Protein AF-A0A374TU85-F1 (afdb_monomer)

Radius of gyration: 14.65 Å; Cα contacts (8 Å, |Δi|>4): 180; chains: 1; bounding box: 31×39×43 Å

pLDDT: mean 81.95, std 17.66, range [34.09, 97.56]

Sequence (121 aa):
MTSRPVPVGAAKSTARLLRKLRESQCEEAVELQVVEGASTPGGGSLPTVEPPTFCVAVCPVDGRLSADGLKRALVQEPDTPVVTRVRHDQVLFDVRTLLRDTDLDLCASALVDAVRAGLRR

Structure (mmCIF, N/CA/C/O backbone):
data_AF-A0A374TU85-F1
#
_entry.id   AF-A0A374TU85-F1
#
loop_
_atom_site.group_PDB
_atom_site.id
_atom_site.type_symbol
_atom_site.label_atom_id
_atom_site.label_alt_id
_atom_site.label_comp_id
_atom_site.label_asym_id
_atom_site.label_entity_id
_atom_site.label_seq_id
_atom_site.pdbx_PDB_ins_code
_atom_site.Cartn_x
_atom_site.Cartn_y
_atom_site.Cartn_z
_atom_site.occupancy
_atom_site.B_iso_or_equiv
_atom_site.auth_seq_id
_atom_site.auth_comp_id
_atom_site.auth_asym_id
_atom_site.auth_atom_id
_atom_site.pdbx_PDB_model_num
ATOM 1 N N . MET A 1 1 ? 3.676 -24.469 -6.626 1.00 37.03 1 MET A N 1
ATOM 2 C CA . MET A 1 1 ? 3.657 -23.001 -6.454 1.00 37.03 1 MET A CA 1
ATOM 3 C C . MET A 1 1 ? 5.056 -22.485 -6.748 1.00 37.03 1 MET A C 1
ATOM 5 O O . MET A 1 1 ? 5.896 -22.476 -5.863 1.00 37.03 1 MET A O 1
ATOM 9 N N . THR A 1 2 ? 5.365 -22.201 -8.011 1.00 34.09 2 THR A N 1
ATOM 10 C CA . THR A 1 2 ? 6.696 -21.721 -8.410 1.00 34.09 2 THR A CA 1
ATOM 11 C C . THR A 1 2 ? 6.657 -20.198 -8.409 1.00 34.09 2 THR A C 1
ATOM 13 O O . THR A 1 2 ? 6.035 -19.617 -9.298 1.00 34.09 2 THR A O 1
ATOM 16 N N . SER A 1 3 ? 7.257 -19.549 -7.409 1.00 38.50 3 SER A N 1
ATOM 17 C CA . SER A 1 3 ? 7.519 -18.112 -7.513 1.00 38.50 3 SER A CA 1
ATOM 18 C C . SER A 1 3 ? 8.467 -17.898 -8.692 1.00 38.50 3 SER A C 1
ATOM 20 O O . SER A 1 3 ? 9.462 -18.616 -8.843 1.00 38.50 3 SER A O 1
ATOM 22 N N . ARG A 1 4 ? 8.125 -16.976 -9.596 1.00 44.69 4 ARG A N 1
ATOM 23 C CA . ARG A 1 4 ? 9.034 -16.611 -10.679 1.00 44.69 4 ARG A CA 1
ATOM 24 C C . ARG A 1 4 ? 10.172 -15.769 -10.092 1.00 44.69 4 ARG A C 1
ATOM 26 O O . ARG A 1 4 ? 9.971 -15.048 -9.115 1.00 44.69 4 ARG A O 1
ATOM 33 N N . PRO A 1 5 ? 11.388 -15.872 -10.649 1.00 40.47 5 PRO A N 1
ATOM 34 C CA . PRO A 1 5 ? 12.517 -15.089 -10.171 1.00 40.47 5 PRO A CA 1
ATOM 35 C C . PRO A 1 5 ? 12.235 -13.592 -10.344 1.00 40.47 5 PRO A C 1
ATOM 37 O O . PRO A 1 5 ? 11.916 -13.124 -11.437 1.00 40.47 5 PRO A O 1
ATOM 40 N N . VAL A 1 6 ? 12.359 -12.850 -9.244 1.00 49.22 6 VAL A N 1
ATOM 41 C CA . VAL A 1 6 ? 12.175 -11.397 -9.191 1.00 49.22 6 VAL A CA 1
ATOM 42 C C . VAL A 1 6 ? 13.343 -10.717 -9.923 1.00 49.22 6 VAL A C 1
ATOM 44 O O . VAL A 1 6 ? 14.489 -10.911 -9.509 1.00 49.22 6 VAL A O 1
ATOM 47 N N . PRO A 1 7 ? 13.130 -9.906 -10.979 1.00 48.09 7 PRO A N 1
ATOM 48 C CA . PRO A 1 7 ? 14.187 -9.084 -11.560 1.00 48.09 7 PRO A CA 1
ATOM 49 C C . PRO A 1 7 ? 14.866 -8.204 -10.497 1.00 48.09 7 PRO A C 1
ATOM 51 O O . PRO A 1 7 ? 14.219 -7.455 -9.764 1.00 48.09 7 PRO A O 1
ATOM 54 N N . VAL A 1 8 ? 16.200 -8.281 -10.446 1.00 51.31 8 VAL A N 1
ATOM 55 C CA . VAL A 1 8 ? 17.070 -7.750 -9.374 1.00 51.31 8 VAL A CA 1
ATOM 56 C C . VAL A 1 8 ? 16.862 -6.249 -9.093 1.00 51.31 8 VAL A C 1
ATOM 58 O O . VAL A 1 8 ? 16.972 -5.812 -7.948 1.00 51.31 8 VAL A O 1
ATOM 61 N N . GLY A 1 9 ? 16.517 -5.451 -10.111 1.00 50.66 9 GLY A N 1
ATOM 62 C CA . GLY A 1 9 ? 16.246 -4.014 -9.962 1.00 50.66 9 GLY A CA 1
ATOM 63 C C . GLY A 1 9 ? 14.916 -3.706 -9.266 1.00 50.66 9 GLY A C 1
ATOM 64 O O . GLY A 1 9 ? 14.884 -2.933 -8.308 1.00 50.66 9 GLY A O 1
ATOM 65 N N . ALA A 1 10 ? 13.832 -4.366 -9.685 1.00 57.22 10 ALA A N 1
ATOM 66 C CA . ALA A 1 10 ? 12.522 -4.225 -9.050 1.00 57.22 10 ALA A CA 1
ATOM 67 C C . ALA A 1 10 ? 12.517 -4.824 -7.634 1.00 57.22 10 ALA A C 1
ATOM 69 O O . ALA A 1 10 ? 11.878 -4.278 -6.735 1.00 57.22 10 ALA A O 1
ATOM 70 N N . ALA A 1 11 ? 13.315 -5.872 -7.399 1.00 66.75 11 ALA A N 1
ATOM 71 C CA . ALA A 1 11 ? 13.536 -6.431 -6.068 1.00 66.75 11 ALA A CA 1
ATOM 72 C C . ALA A 1 11 ? 14.065 -5.380 -5.076 1.00 66.75 11 ALA A C 1
ATOM 74 O O . ALA A 1 11 ? 13.609 -5.322 -3.935 1.00 66.75 11 ALA A O 1
ATOM 75 N N . LYS A 1 12 ? 14.999 -4.517 -5.506 1.00 77.88 12 LYS A N 1
ATOM 76 C CA . LYS A 1 12 ? 15.667 -3.552 -4.620 1.00 77.88 12 LYS A CA 1
ATOM 77 C C . LYS A 1 12 ? 14.734 -2.433 -4.157 1.00 77.88 12 LYS A C 1
ATOM 79 O O . LYS A 1 12 ? 14.677 -2.171 -2.957 1.00 77.88 12 LYS A O 1
ATOM 84 N N . SER A 1 13 ? 14.003 -1.788 -5.070 1.00 83.31 13 SER A N 1
ATOM 85 C CA . SER A 1 13 ? 13.054 -0.722 -4.703 1.00 83.31 13 SER A CA 1
ATOM 86 C C . SER A 1 13 ? 11.888 -1.266 -3.881 1.00 83.31 13 SER A C 1
ATOM 88 O O . SER A 1 13 ? 11.496 -0.649 -2.894 1.00 83.31 13 SER A O 1
ATOM 90 N N . THR A 1 14 ? 11.405 -2.468 -4.204 1.00 86.25 14 THR A N 1
ATOM 91 C CA . THR A 1 14 ? 10.346 -3.132 -3.429 1.00 86.25 14 THR A CA 1
ATOM 92 C C . THR A 1 14 ? 10.800 -3.485 -2.019 1.00 86.25 14 THR A C 1
ATOM 94 O O . THR A 1 14 ? 10.090 -3.197 -1.061 1.00 86.25 14 THR A O 1
ATOM 97 N N . ALA A 1 15 ? 12.008 -4.033 -1.862 1.00 87.94 15 ALA A N 1
ATOM 98 C CA . ALA A 1 15 ? 12.573 -4.314 -0.544 1.00 87.94 15 ALA A CA 1
ATOM 99 C C . ALA A 1 15 ? 12.779 -3.035 0.283 1.00 87.94 15 ALA A C 1
ATOM 101 O O . ALA A 1 15 ? 12.545 -3.035 1.490 1.00 87.94 15 ALA A O 1
ATOM 102 N N . ARG A 1 16 ? 13.189 -1.931 -0.357 1.00 90.81 16 ARG A N 1
ATOM 103 C CA . ARG A 1 16 ? 13.327 -0.625 0.305 1.00 90.81 16 ARG A CA 1
ATOM 104 C C . ARG A 1 16 ? 11.988 -0.076 0.773 1.00 90.81 16 ARG A C 1
ATOM 106 O O . ARG A 1 16 ? 11.905 0.344 1.923 1.00 90.81 16 ARG A O 1
ATOM 113 N N . LEU A 1 17 ? 10.970 -0.101 -0.088 1.00 92.56 17 LEU A N 1
ATOM 114 C CA . LEU A 1 17 ? 9.626 0.328 0.283 1.00 92.56 17 LEU A CA 1
ATOM 115 C C . LEU A 1 17 ? 9.095 -0.525 1.433 1.00 92.56 17 LEU A C 1
ATOM 117 O O . LEU A 1 17 ? 8.718 0.022 2.459 1.00 92.56 17 LEU A O 1
ATOM 121 N N . LEU A 1 18 ? 9.148 -1.855 1.300 1.00 91.88 18 LEU A N 1
ATOM 122 C CA . LEU A 1 18 ? 8.702 -2.780 2.341 1.00 91.88 18 LEU A CA 1
ATOM 123 C C . LEU A 1 18 ? 9.372 -2.481 3.684 1.00 91.88 18 LEU A C 1
ATOM 125 O O . LEU A 1 18 ? 8.698 -2.449 4.707 1.00 91.88 18 LEU A O 1
ATOM 129 N N . ARG A 1 19 ? 10.687 -2.237 3.681 1.00 91.75 19 ARG A N 1
ATOM 130 C CA . ARG A 1 19 ? 11.419 -1.874 4.897 1.00 91.75 19 ARG A CA 1
ATOM 131 C C . ARG A 1 19 ? 10.885 -0.577 5.509 1.00 91.75 19 ARG A C 1
ATOM 133 O O . ARG A 1 19 ? 10.576 -0.579 6.692 1.00 91.75 19 ARG A O 1
ATOM 140 N N . LYS A 1 20 ? 10.723 0.486 4.713 1.00 92.31 20 LYS A N 1
ATOM 141 C CA . LYS A 1 20 ? 10.191 1.773 5.195 1.00 92.31 20 LYS A CA 1
ATOM 142 C C . LYS A 1 20 ? 8.763 1.652 5.739 1.00 92.31 20 LYS A C 1
ATOM 144 O O . LYS A 1 20 ? 8.453 2.253 6.758 1.00 92.31 20 LYS A O 1
ATOM 149 N N . LEU A 1 21 ? 7.912 0.845 5.100 1.00 90.12 21 LEU A N 1
ATOM 150 C CA . LEU A 1 21 ? 6.552 0.585 5.587 1.00 90.12 21 LEU A CA 1
ATOM 151 C C . LEU A 1 21 ? 6.542 -0.223 6.896 1.00 90.12 21 LEU A C 1
ATOM 153 O O . LEU A 1 21 ? 5.689 -0.003 7.744 1.00 90.12 21 LEU A O 1
ATOM 157 N N . ARG A 1 22 ? 7.489 -1.145 7.102 1.00 89.31 22 ARG A N 1
ATOM 158 C CA . ARG A 1 22 ? 7.619 -1.866 8.384 1.00 89.31 22 ARG A CA 1
ATOM 159 C C . ARG A 1 22 ? 8.128 -0.962 9.503 1.00 89.31 22 ARG A C 1
ATOM 161 O O . ARG A 1 22 ? 7.628 -1.007 10.622 1.00 89.31 22 ARG A O 1
ATOM 168 N N . GLU A 1 23 ? 9.084 -0.092 9.186 1.00 89.94 23 GLU A N 1
ATOM 169 C CA . GLU A 1 23 ? 9.603 0.921 10.114 1.00 89.94 23 GLU A CA 1
ATOM 170 C C . GLU A 1 23 ? 8.511 1.901 10.584 1.00 89.94 23 GLU A C 1
ATOM 172 O O . GLU A 1 23 ? 8.654 2.501 11.647 1.00 89.94 23 GLU A O 1
ATOM 177 N N . SER A 1 24 ? 7.398 2.023 9.849 1.00 84.25 24 SER A N 1
ATOM 178 C CA . SER A 1 24 ? 6.273 2.894 10.197 1.00 84.25 24 SER A CA 1
ATOM 179 C C . SER A 1 24 ? 5.303 2.303 11.238 1.00 84.25 24 SER A C 1
ATOM 181 O O . SER A 1 24 ? 4.303 2.943 11.563 1.00 84.25 24 SER A O 1
ATOM 183 N N . GLN A 1 25 ? 5.586 1.105 11.771 1.00 80.50 25 GLN A N 1
ATOM 184 C CA . GLN A 1 25 ? 4.908 0.488 12.926 1.00 80.50 25 GLN A CA 1
ATOM 185 C C . GLN A 1 25 ? 3.374 0.386 12.810 1.00 80.50 25 GLN A C 1
ATOM 187 O O . GLN A 1 25 ? 2.649 0.543 13.788 1.00 80.50 25 GLN A O 1
ATOM 192 N N . CYS A 1 26 ? 2.860 0.104 11.612 1.00 79.69 26 CYS A N 1
ATOM 193 C CA . CYS A 1 26 ? 1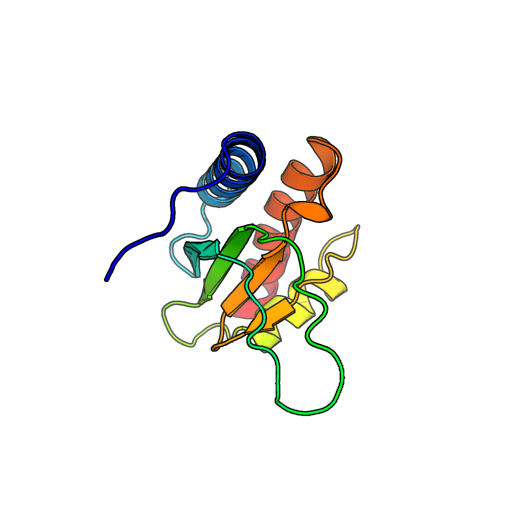.423 -0.112 11.380 1.00 79.69 26 CYS A CA 1
ATOM 194 C C . CYS A 1 26 ? 1.016 -1.600 11.412 1.00 79.69 26 CYS A C 1
ATOM 196 O O . CYS A 1 26 ? -0.108 -1.932 11.041 1.00 79.69 26 CYS A O 1
ATOM 198 N N . GLU A 1 27 ? 1.914 -2.492 11.846 1.00 72.50 27 GLU A N 1
ATOM 199 C CA . GLU A 1 27 ? 1.761 -3.954 11.732 1.00 72.50 27 GLU A CA 1
ATOM 200 C C . GLU A 1 27 ? 0.574 -4.522 12.530 1.00 72.50 27 GLU A C 1
ATOM 202 O O . GLU A 1 27 ? 0.062 -5.584 12.196 1.00 72.50 27 GLU A O 1
ATOM 207 N N . GLU A 1 28 ? 0.080 -3.801 13.541 1.00 82.06 28 GLU A N 1
ATOM 208 C CA . GLU A 1 28 ? -1.124 -4.201 14.286 1.00 82.06 28 GLU A CA 1
ATOM 209 C C . GLU A 1 28 ? -2.425 -4.039 13.482 1.0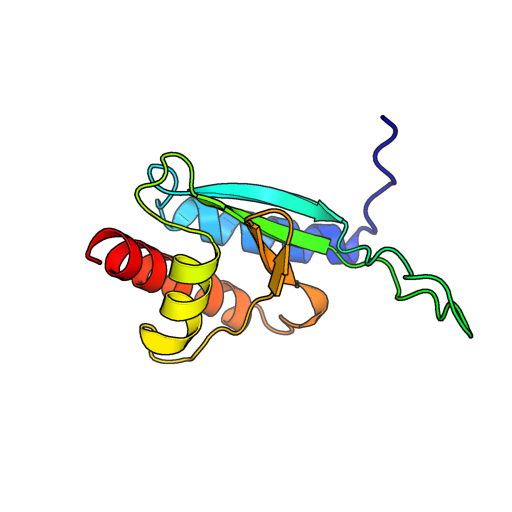0 82.06 28 GLU A C 1
ATOM 211 O O . GLU A 1 28 ? -3.438 -4.640 13.831 1.00 82.06 28 GLU A O 1
ATOM 216 N N . ALA A 1 29 ? -2.420 -3.210 12.433 1.00 87.19 29 ALA A N 1
ATOM 217 C CA . ALA A 1 29 ? -3.600 -2.904 11.622 1.00 87.19 29 ALA A CA 1
ATOM 218 C C . ALA A 1 29 ? -3.481 -3.404 10.177 1.00 87.19 29 ALA A C 1
ATOM 220 O O . ALA A 1 29 ? -4.501 -3.612 9.514 1.00 87.19 29 ALA A O 1
ATOM 221 N N . VAL A 1 30 ? -2.254 -3.580 9.677 1.00 91.38 30 VAL A N 1
ATOM 222 C CA . VAL A 1 30 ? -1.993 -4.028 8.309 1.00 91.38 30 VAL A CA 1
ATOM 223 C C . VAL A 1 30 ? -0.821 -5.007 8.231 1.00 91.38 30 VAL A C 1
ATOM 225 O O . VAL A 1 30 ? 0.231 -4.804 8.825 1.00 91.38 30 VAL A O 1
ATOM 228 N N . GLU A 1 31 ? -0.971 -6.032 7.405 1.00 92.56 31 GLU A N 1
ATOM 229 C CA . GLU A 1 31 ? 0.088 -6.931 6.963 1.00 92.56 31 GLU A CA 1
ATOM 230 C C . GLU A 1 31 ? 0.725 -6.423 5.665 1.00 92.56 31 GLU A C 1
ATOM 232 O O . GLU A 1 31 ? 0.064 -5.835 4.805 1.00 92.56 31 GLU A O 1
ATOM 237 N N . LEU A 1 32 ? 2.027 -6.673 5.503 1.00 91.94 32 LEU A N 1
ATOM 238 C CA . LEU A 1 32 ? 2.812 -6.197 4.365 1.00 91.94 32 LEU A CA 1
ATOM 239 C C . LEU A 1 32 ? 3.470 -7.361 3.627 1.00 91.94 32 LEU A C 1
ATOM 241 O O . LEU A 1 32 ? 4.270 -8.105 4.204 1.00 91.94 32 LEU A O 1
ATOM 245 N N . GLN A 1 33 ? 3.216 -7.463 2.323 1.00 89.44 33 GLN A N 1
ATOM 246 C CA . GLN A 1 33 ? 3.794 -8.508 1.478 1.00 89.44 33 GLN A CA 1
ATOM 247 C C . GLN A 1 33 ? 4.249 -7.976 0.118 1.00 89.44 33 GLN A C 1
ATOM 249 O O . GLN A 1 33 ? 3.680 -7.037 -0.432 1.00 89.44 33 GLN A O 1
ATOM 254 N N . VAL A 1 34 ? 5.279 -8.598 -0.453 1.00 89.50 34 VAL A N 1
ATOM 255 C CA . VAL A 1 34 ? 5.689 -8.328 -1.836 1.00 89.50 34 VAL A CA 1
ATOM 256 C C . VAL A 1 34 ? 4.907 -9.237 -2.765 1.00 89.50 34 VAL A C 1
ATOM 258 O O . VAL A 1 34 ? 4.930 -10.454 -2.597 1.00 89.50 34 VAL A O 1
ATOM 261 N N . VAL A 1 35 ? 4.254 -8.652 -3.766 1.00 86.56 35 VAL A N 1
ATOM 262 C CA . VAL A 1 35 ? 3.484 -9.392 -4.769 1.00 86.56 35 VAL A CA 1
ATOM 263 C C . VAL A 1 35 ? 3.942 -9.040 -6.177 1.00 86.56 35 VAL A C 1
ATOM 265 O O . VAL A 1 35 ? 4.341 -7.909 -6.460 1.00 86.56 35 VAL A O 1
ATOM 268 N N . GLU A 1 36 ? 3.846 -10.005 -7.088 1.00 81.62 36 GLU A N 1
ATOM 269 C CA . GLU A 1 36 ? 3.950 -9.725 -8.517 1.00 81.62 36 GLU A CA 1
ATOM 270 C C . GLU A 1 36 ? 2.722 -8.911 -8.958 1.00 81.62 36 GLU A C 1
ATOM 272 O O . GLU A 1 36 ? 1.561 -9.308 -8.788 1.00 81.62 36 GLU A O 1
ATOM 277 N N . GLY A 1 37 ? 2.977 -7.747 -9.543 1.00 68.25 37 GLY A N 1
ATOM 278 C CA . GLY A 1 37 ? 1.967 -6.897 -10.151 1.00 68.25 37 GLY A CA 1
ATOM 279 C C . GLY A 1 37 ? 1.671 -7.340 -11.579 1.00 68.25 37 GLY A C 1
ATOM 280 O O . GLY A 1 37 ? 1.800 -6.558 -12.511 1.00 68.25 37 GLY A O 1
ATOM 281 N N . ALA A 1 38 ? 1.279 -8.598 -11.769 1.00 58.47 38 ALA A N 1
ATOM 282 C CA . ALA A 1 38 ? 0.709 -9.044 -13.035 1.00 58.47 38 ALA A CA 1
ATOM 283 C C . ALA A 1 38 ? -0.798 -8.741 -13.053 1.00 58.47 38 ALA A C 1
ATOM 285 O O . ALA A 1 38 ? -1.535 -9.198 -12.176 1.00 58.47 38 ALA A O 1
ATOM 286 N N . SER A 1 39 ? -1.252 -7.970 -14.043 1.00 51.91 39 SER A N 1
ATOM 287 C CA . SER A 1 39 ? -2.649 -7.987 -14.486 1.00 51.91 39 SER A CA 1
ATOM 288 C C . SER A 1 39 ? -2.869 -9.274 -15.272 1.00 51.91 39 SER A C 1
A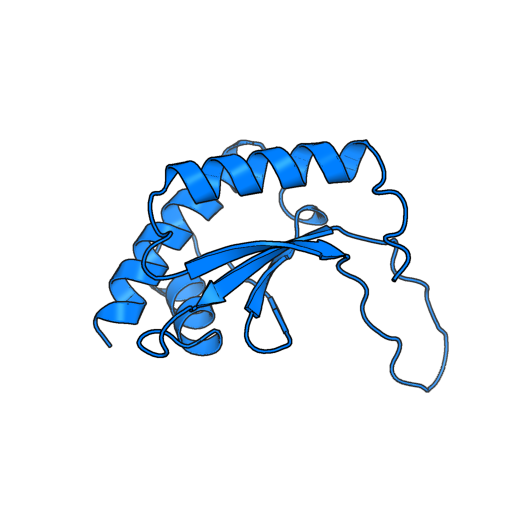TOM 290 O O . SER A 1 39 ? -2.139 -9.549 -16.223 1.00 51.91 39 SER A O 1
ATOM 292 N N . THR A 1 40 ? -3.868 -10.070 -14.907 1.00 46.09 40 THR A N 1
ATOM 293 C CA . THR A 1 40 ? -4.394 -11.089 -15.817 1.00 46.09 40 THR A CA 1
ATOM 294 C C . THR A 1 40 ? -4.988 -10.370 -17.031 1.00 46.09 40 THR A C 1
ATOM 296 O O . THR A 1 40 ? -5.825 -9.484 -16.838 1.00 46.09 40 THR A O 1
ATOM 299 N N . PRO A 1 41 ? -4.605 -10.713 -18.273 1.00 46.56 41 PRO A N 1
ATOM 300 C CA . PRO A 1 41 ? -5.301 -10.206 -19.445 1.00 46.56 41 PRO A CA 1
ATOM 301 C C . PRO A 1 41 ? -6.740 -10.733 -19.414 1.00 46.56 41 PRO A C 1
ATOM 303 O O . PRO A 1 41 ? -6.966 -11.940 -19.511 1.00 46.56 41 PRO A O 1
ATOM 306 N N . GLY A 1 42 ? -7.717 -9.842 -19.246 1.00 44.59 42 GLY A N 1
ATOM 307 C CA . GLY A 1 42 ? -9.107 -10.143 -19.581 1.00 44.59 42 GLY A CA 1
ATOM 308 C C . GLY A 1 42 ? -9.206 -10.341 -21.093 1.00 44.59 42 GLY A C 1
ATOM 309 O O . GLY A 1 42 ? -8.675 -9.537 -21.855 1.00 44.59 42 GLY A O 1
ATOM 310 N N . GLY A 1 43 ? -9.798 -11.455 -21.525 1.00 50.97 43 GLY A N 1
ATOM 311 C CA . GLY A 1 43 ? -9.774 -11.907 -22.914 1.00 50.97 43 GLY A CA 1
ATOM 312 C C . GLY A 1 43 ? -10.471 -10.951 -23.883 1.00 50.97 43 GLY A C 1
ATOM 313 O O . GLY A 1 43 ? -11.640 -10.624 -23.707 1.00 50.97 43 GLY A O 1
ATOM 314 N N . GLY A 1 44 ? -9.760 -10.560 -24.939 1.00 57.44 44 GLY A N 1
ATOM 315 C CA . GLY A 1 44 ? -10.325 -9.836 -26.074 1.00 57.44 44 GLY A CA 1
ATOM 316 C C . GLY A 1 44 ? -9.370 -8.784 -26.622 1.00 57.44 44 GLY A C 1
ATOM 317 O O . GLY A 1 44 ? -9.236 -7.714 -26.047 1.00 57.44 44 GLY A O 1
ATOM 318 N N . SER A 1 45 ? -8.751 -9.094 -27.764 1.00 60.34 45 SER A N 1
ATOM 319 C CA . SER A 1 45 ? -7.926 -8.214 -28.613 1.00 60.34 45 SER A CA 1
ATOM 320 C C . SER A 1 45 ? -6.639 -7.635 -27.992 1.00 60.34 45 SER A C 1
ATOM 322 O O . SER A 1 45 ? -6.665 -6.682 -27.228 1.00 60.34 45 SER A O 1
ATOM 324 N N . LEU A 1 46 ? -5.507 -8.201 -28.441 1.00 47.47 46 LEU A N 1
ATOM 325 C CA . LEU A 1 46 ? -4.104 -7.826 -28.183 1.00 47.47 46 LEU A CA 1
ATOM 326 C C . LEU A 1 46 ? -3.627 -7.954 -26.718 1.00 47.47 46 LEU A C 1
ATOM 328 O O . LEU A 1 46 ? -3.741 -7.012 -25.938 1.00 47.47 46 LEU A O 1
ATOM 332 N N . PRO A 1 47 ? -2.999 -9.089 -26.340 1.00 48.38 47 PRO A N 1
ATOM 333 C CA . PRO A 1 47 ? -2.257 -9.190 -25.091 1.00 48.38 47 PRO A CA 1
ATOM 334 C C . PRO A 1 47 ? -0.947 -8.412 -25.240 1.00 48.38 47 PRO A C 1
ATOM 336 O O . PRO A 1 47 ? 0.106 -8.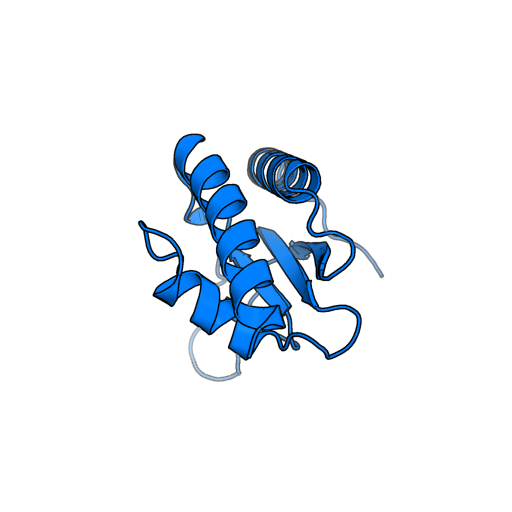975 -25.538 1.00 48.38 47 PRO A O 1
ATOM 339 N N . THR A 1 48 ? -0.996 -7.097 -25.052 1.00 54.38 48 THR A N 1
ATOM 340 C CA . THR A 1 48 ? 0.224 -6.342 -24.778 1.00 54.38 48 THR A CA 1
ATOM 341 C C . THR A 1 48 ? 0.690 -6.815 -23.408 1.00 54.38 48 THR A C 1
ATOM 343 O O . THR A 1 48 ? 0.085 -6.482 -22.392 1.00 54.38 48 THR A O 1
ATOM 346 N N . VAL A 1 49 ? 1.691 -7.697 -23.383 1.00 54.00 49 VAL A N 1
ATOM 347 C CA . VAL A 1 49 ? 2.303 -8.183 -22.145 1.00 54.00 49 VAL A CA 1
ATOM 348 C C . VAL A 1 49 ? 2.831 -6.958 -21.406 1.00 54.00 49 VAL A C 1
ATOM 350 O O . VAL A 1 49 ? 3.853 -6.394 -21.794 1.00 54.00 49 VAL A O 1
ATOM 353 N N . GLU A 1 50 ? 2.116 -6.508 -20.373 1.00 53.78 50 GLU A N 1
ATOM 354 C CA . GLU A 1 50 ? 2.676 -5.524 -19.458 1.00 53.78 50 GLU A CA 1
ATOM 355 C C . GLU A 1 50 ? 3.940 -6.138 -18.845 1.00 53.78 50 GLU A C 1
ATOM 357 O O . GLU A 1 50 ? 3.898 -7.287 -18.385 1.00 53.78 50 GLU A O 1
ATOM 362 N N . PRO A 1 51 ? 5.076 -5.419 -18.850 1.00 56.16 51 PRO A N 1
ATOM 363 C CA . PRO A 1 51 ? 6.280 -5.923 -18.220 1.00 56.16 51 PRO A CA 1
ATOM 364 C C . PRO A 1 51 ? 5.979 -6.234 -16.745 1.00 56.16 51 PRO A C 1
ATOM 366 O O . PRO A 1 51 ? 5.299 -5.441 -16.085 1.00 56.16 51 PRO A O 1
ATOM 369 N N . PRO A 1 52 ? 6.460 -7.376 -16.221 1.00 64.19 52 PRO A N 1
ATOM 370 C CA . PRO A 1 52 ? 6.205 -7.766 -14.842 1.00 64.19 52 PRO A CA 1
ATOM 371 C C . PRO A 1 52 ? 6.688 -6.661 -13.896 1.00 64.19 52 PRO A C 1
ATOM 373 O O . PRO A 1 52 ? 7.870 -6.319 -13.882 1.00 64.19 52 PRO A O 1
ATOM 376 N N . THR A 1 53 ? 5.764 -6.097 -13.118 1.00 76.25 53 THR A N 1
ATOM 377 C CA . THR A 1 53 ? 6.081 -5.162 -12.032 1.00 76.25 53 THR A CA 1
ATOM 378 C C . THR A 1 53 ? 5.962 -5.866 -10.684 1.00 76.25 53 THR A C 1
ATOM 380 O O . THR A 1 53 ? 5.404 -6.959 -10.585 1.00 76.25 53 THR A O 1
ATOM 383 N N . PHE A 1 54 ? 6.473 -5.234 -9.635 1.00 85.00 54 PHE A N 1
ATOM 384 C CA . PHE A 1 54 ? 6.308 -5.672 -8.255 1.00 85.00 54 PHE A CA 1
ATOM 385 C C . PHE A 1 54 ? 5.524 -4.619 -7.495 1.00 85.00 54 PHE A C 1
ATOM 387 O O . PHE A 1 54 ? 5.628 -3.419 -7.755 1.00 85.00 54 PHE A O 1
ATOM 394 N N . CYS A 1 55 ? 4.716 -5.075 -6.554 1.00 90.88 55 CYS A N 1
ATOM 395 C CA . CYS A 1 55 ? 4.007 -4.194 -5.651 1.00 90.88 55 CYS A CA 1
ATOM 396 C C . CYS A 1 55 ? 4.317 -4.584 -4.212 1.00 90.88 55 CYS A C 1
ATOM 398 O O . CYS A 1 55 ? 4.539 -5.760 -3.910 1.00 90.88 55 CYS A O 1
ATOM 400 N N . VAL A 1 56 ? 4.290 -3.597 -3.322 1.00 93.06 56 VAL A N 1
ATOM 401 C CA . VAL A 1 56 ? 4.098 -3.875 -1.900 1.00 93.06 56 VAL A CA 1
ATOM 402 C C . VAL A 1 56 ? 2.599 -3.826 -1.645 1.00 93.06 56 VAL A C 1
ATOM 404 O O . VAL A 1 56 ? 1.965 -2.790 -1.856 1.00 93.06 56 VAL A O 1
ATOM 407 N N . ALA A 1 57 ? 2.030 -4.970 -1.286 1.00 93.38 57 ALA A N 1
ATOM 408 C CA .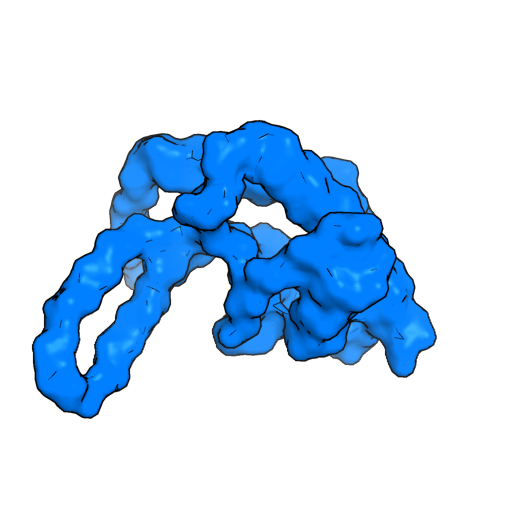 ALA A 1 57 ? 0.642 -5.082 -0.888 1.00 93.38 57 ALA A CA 1
ATOM 409 C C . ALA A 1 57 ? 0.509 -4.815 0.611 1.00 93.38 57 ALA A C 1
ATOM 411 O O . ALA A 1 57 ? 1.311 -5.303 1.410 1.00 93.38 57 ALA A O 1
ATOM 412 N N . VAL A 1 58 ? -0.519 -4.047 0.951 1.00 95.00 58 VAL A N 1
ATOM 413 C CA . VAL A 1 58 ? -0.926 -3.705 2.308 1.00 95.00 58 VAL A CA 1
ATOM 414 C C . VAL A 1 58 ? -2.306 -4.307 2.541 1.00 95.00 58 VAL A C 1
ATOM 416 O O . VAL A 1 58 ? -3.269 -3.945 1.856 1.00 95.00 58 VAL A O 1
ATOM 419 N N . CYS A 1 59 ? -2.376 -5.246 3.479 1.00 93.69 59 CYS A N 1
ATOM 420 C CA . CYS A 1 59 ? -3.545 -6.068 3.769 1.00 93.69 59 CYS A CA 1
ATOM 421 C C . CYS A 1 59 ? -4.078 -5.709 5.160 1.00 93.69 59 CYS A C 1
ATOM 423 O O . CYS A 1 59 ? -3.411 -6.019 6.142 1.00 93.69 59 CYS A O 1
ATOM 425 N N . PRO A 1 60 ? -5.242 -5.065 5.297 1.00 93.94 60 PRO A N 1
ATOM 426 C CA . PRO A 1 60 ? -5.862 -4.896 6.610 1.00 93.94 60 PRO A CA 1
ATOM 427 C C . PRO A 1 60 ? -6.150 -6.250 7.287 1.00 93.94 60 PRO A C 1
ATOM 429 O O . PRO A 1 60 ? -6.614 -7.171 6.619 1.00 93.94 60 PRO A O 1
ATOM 432 N N . VAL A 1 61 ? -5.866 -6.388 8.590 1.00 88.38 61 VAL A N 1
ATOM 433 C CA . VAL A 1 61 ? -5.774 -7.718 9.248 1.00 88.38 61 VAL A CA 1
ATOM 434 C C . VAL A 1 61 ? -6.999 -8.158 10.054 1.00 88.38 61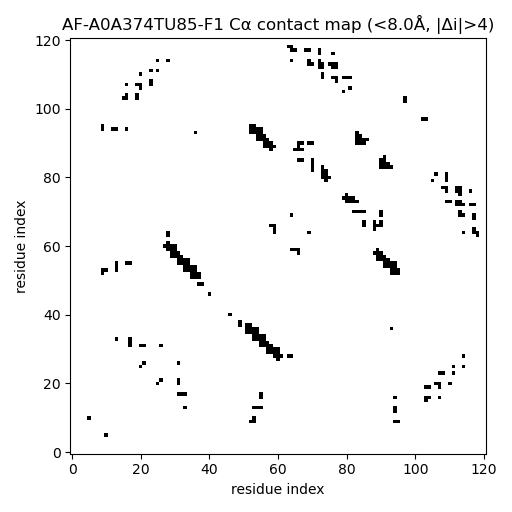 VAL A C 1
ATOM 436 O O . VAL A 1 61 ? -7.188 -9.351 10.269 1.00 88.38 61 VAL A O 1
ATOM 439 N N . ASP A 1 62 ? -7.844 -7.234 10.513 1.00 84.50 62 ASP A N 1
ATOM 440 C CA . ASP A 1 62 ? -8.868 -7.531 11.534 1.00 84.50 62 ASP A CA 1
ATOM 441 C C . ASP A 1 62 ? -10.252 -6.926 11.247 1.00 84.50 62 ASP A C 1
ATOM 443 O O . ASP A 1 62 ? -11.125 -6.891 12.116 1.00 84.50 62 ASP A O 1
ATOM 447 N N . GLY A 1 63 ? -10.461 -6.431 10.025 1.00 85.75 63 GLY A N 1
ATOM 448 C CA . GLY A 1 63 ? -11.737 -5.875 9.574 1.00 85.75 63 GLY A CA 1
ATOM 449 C C . GLY A 1 63 ? -12.093 -4.498 10.144 1.00 85.75 63 GLY A C 1
ATOM 450 O O . GLY A 1 63 ? -13.068 -3.907 9.684 1.00 85.75 63 GLY A O 1
ATOM 451 N N . ARG A 1 64 ? -11.302 -3.936 11.075 1.00 90.19 64 ARG A N 1
ATOM 452 C CA . ARG A 1 64 ? -11.467 -2.539 11.536 1.00 90.19 64 ARG A CA 1
ATOM 453 C C . ARG A 1 64 ? -11.118 -1.525 10.449 1.00 90.19 64 ARG A C 1
ATOM 455 O O . ARG A 1 64 ? -11.481 -0.360 10.541 1.00 90.19 64 ARG A O 1
ATOM 462 N N . LEU A 1 65 ? -10.403 -1.973 9.423 1.00 93.44 65 LEU A N 1
ATOM 463 C CA . LEU A 1 65 ? -9.995 -1.197 8.269 1.00 93.44 65 LEU A CA 1
ATOM 464 C C . LEU A 1 65 ? -10.275 -2.022 7.009 1.00 93.44 65 LEU A C 1
ATOM 466 O O . LEU A 1 65 ? -9.891 -3.183 6.936 1.00 93.44 65 LEU A O 1
ATOM 470 N N . SER A 1 66 ? -10.931 -1.432 6.010 1.00 94.88 66 SER A N 1
ATOM 471 C CA . SER A 1 66 ? -11.109 -2.054 4.689 1.00 94.88 66 SER A CA 1
ATOM 472 C C . SER A 1 66 ? -10.056 -1.554 3.702 1.00 94.88 66 SER A C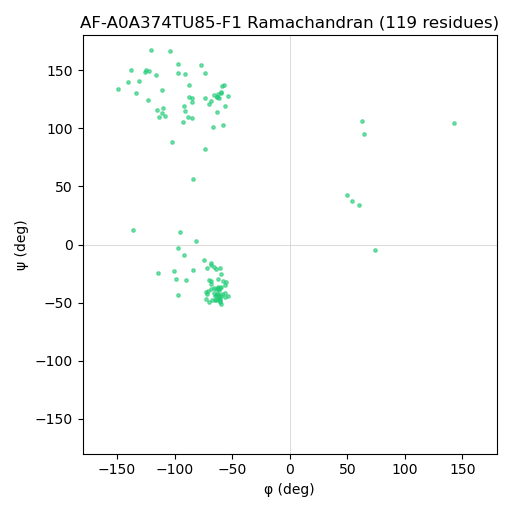 1
ATOM 474 O O . SER A 1 66 ? -9.561 -0.431 3.841 1.00 94.88 66 SER A O 1
ATOM 476 N N . ALA A 1 67 ? -9.736 -2.337 2.665 1.00 95.12 67 ALA A N 1
ATOM 477 C CA . ALA A 1 67 ? -8.773 -1.908 1.649 1.00 95.12 67 ALA A CA 1
ATOM 478 C C . ALA A 1 67 ? -9.243 -0.655 0.891 1.00 95.12 67 ALA A C 1
ATOM 480 O O . ALA A 1 67 ? -8.447 0.246 0.622 1.00 95.12 67 ALA A O 1
ATOM 481 N N . ASP A 1 68 ? -10.543 -0.549 0.602 1.00 94.81 68 ASP A N 1
ATOM 482 C CA . ASP A 1 68 ? -11.124 0.654 -0.002 1.00 94.81 68 ASP A CA 1
ATOM 483 C C . ASP A 1 68 ? -11.109 1.854 0.954 1.00 94.81 68 ASP A C 1
ATOM 485 O O . ASP A 1 68 ? -10.832 2.978 0.528 1.00 94.81 68 ASP A O 1
ATOM 489 N N . GLY A 1 69 ? -11.363 1.633 2.248 1.00 95.38 69 GLY A N 1
ATOM 490 C CA . GLY A 1 69 ? -11.239 2.664 3.280 1.00 95.38 69 GLY A CA 1
ATOM 491 C C . GLY A 1 69 ? -9.811 3.198 3.375 1.00 95.38 69 GLY A C 1
ATOM 492 O O . GLY A 1 69 ? -9.602 4.412 3.322 1.00 95.38 69 GLY A O 1
ATOM 493 N N . LEU A 1 70 ? -8.830 2.294 3.405 1.00 96.31 70 LEU A N 1
ATOM 494 C CA . LEU A 1 70 ? -7.409 2.625 3.410 1.00 96.31 70 LEU A CA 1
ATOM 495 C C . LEU A 1 70 ? -6.991 3.369 2.134 1.00 96.31 70 LEU A C 1
ATOM 497 O O . LEU A 1 70 ? -6.353 4.415 2.216 1.00 96.31 70 LEU A O 1
ATOM 501 N N . LYS A 1 71 ? -7.401 2.889 0.952 1.00 96.62 71 LYS A N 1
ATOM 502 C CA . LYS A 1 71 ? -7.160 3.573 -0.330 1.00 96.62 71 LYS A CA 1
ATOM 503 C C . LYS A 1 71 ? -7.712 4.997 -0.320 1.00 96.62 71 LYS A C 1
ATOM 505 O O . LYS A 1 71 ? -7.041 5.916 -0.780 1.00 96.62 71 LYS A O 1
ATOM 510 N N . ARG A 1 72 ? -8.936 5.197 0.179 1.00 96.81 72 ARG A N 1
ATOM 511 C CA . ARG A 1 72 ? -9.535 6.537 0.281 1.00 96.81 72 ARG A CA 1
ATOM 512 C C . ARG A 1 72 ? -8.742 7.423 1.235 1.00 96.81 72 ARG A C 1
ATOM 514 O O . ARG A 1 72 ? -8.489 8.574 0.897 1.00 96.81 72 ARG A O 1
ATOM 521 N N . ALA A 1 73 ? -8.332 6.893 2.383 1.00 96.88 73 ALA A N 1
ATOM 522 C CA . ALA A 1 73 ? -7.551 7.632 3.367 1.00 96.88 73 ALA A CA 1
ATOM 523 C C . ALA A 1 73 ? -6.162 8.039 2.829 1.00 96.88 73 ALA A C 1
ATOM 525 O O . ALA A 1 73 ? -5.755 9.178 3.021 1.00 96.88 73 ALA A O 1
ATOM 526 N N . LEU A 1 74 ? -5.494 7.184 2.043 1.00 97.19 74 LEU A N 1
ATOM 527 C CA . LEU A 1 74 ? -4.218 7.502 1.374 1.00 97.19 74 LEU A CA 1
ATOM 528 C C . LEU A 1 74 ? -4.298 8.700 0.414 1.00 97.19 74 LEU A C 1
ATOM 530 O O . LEU A 1 74 ? -3.292 9.356 0.158 1.00 97.19 74 LEU A O 1
ATOM 534 N N . VAL A 1 75 ? -5.486 8.988 -0.120 1.00 97.56 75 VAL A N 1
ATOM 535 C CA . VAL A 1 75 ? -5.719 10.143 -0.998 1.00 97.56 75 VAL A CA 1
ATOM 536 C C . VAL A 1 75 ? -6.135 11.385 -0.206 1.00 97.56 75 VAL A C 1
ATOM 538 O O . VAL A 1 75 ? -5.872 12.496 -0.651 1.00 97.56 75 VAL A O 1
ATOM 541 N N . GLN A 1 76 ? -6.822 11.211 0.926 1.00 97.00 76 GLN A N 1
ATOM 542 C CA . GLN A 1 76 ? -7.515 12.296 1.631 1.00 97.00 76 GLN A CA 1
ATOM 543 C C . GLN A 1 76 ? -6.750 12.880 2.819 1.00 97.00 76 GLN A C 1
ATOM 545 O O . GLN A 1 76 ? -6.983 14.033 3.162 1.00 97.00 76 GLN A O 1
ATOM 550 N N . GLU A 1 77 ? -5.924 12.076 3.479 1.00 96.31 77 GLU A N 1
ATOM 551 C CA . GLU A 1 77 ? -5.342 12.406 4.782 1.00 96.31 77 GLU A CA 1
ATOM 552 C C . GLU A 1 77 ? -3.922 12.993 4.709 1.00 96.31 77 GLU A C 1
ATOM 554 O O . GLU A 1 77 ? -3.674 13.966 5.416 1.00 96.31 77 GLU A O 1
ATOM 559 N N . PRO A 1 78 ? -2.983 12.465 3.894 1.00 95.00 78 PRO A N 1
ATOM 560 C CA . PRO A 1 78 ? -1.635 13.027 3.829 1.00 95.00 78 PRO A CA 1
ATOM 561 C C . PRO A 1 78 ? -1.577 14.326 3.010 1.00 95.00 78 PRO A C 1
ATOM 563 O O . PRO A 1 78 ? -2.332 14.503 2.053 1.00 95.00 78 PRO A O 1
ATOM 566 N N . ASP A 1 79 ? -0.590 15.182 3.305 1.00 93.38 79 ASP A N 1
ATOM 567 C CA . ASP A 1 79 ? -0.341 16.439 2.572 1.00 93.38 79 ASP A CA 1
ATOM 568 C C . ASP A 1 79 ? -0.126 16.223 1.066 1.00 93.38 79 ASP A C 1
ATOM 570 O O . ASP A 1 79 ? -0.508 17.048 0.235 1.00 93.38 79 ASP A O 1
ATOM 574 N N . THR A 1 80 ? 0.511 15.106 0.701 1.00 93.81 80 THR A N 1
ATOM 575 C CA . THR A 1 80 ? 0.645 14.671 -0.691 1.00 93.81 80 THR A CA 1
ATOM 576 C C . THR A 1 80 ? -0.198 13.418 -0.915 1.00 93.81 80 THR A C 1
ATOM 578 O O . THR A 1 80 ? 0.146 12.363 -0.376 1.00 93.81 80 THR A O 1
ATOM 581 N N . PRO A 1 81 ? -1.262 13.492 -1.734 1.00 96.25 81 PRO A N 1
ATOM 582 C CA . PRO A 1 81 ? -2.124 12.351 -2.011 1.00 96.25 81 PRO A CA 1
ATOM 583 C C . PRO A 1 81 ? -1.367 11.184 -2.645 1.00 96.25 81 PRO A C 1
ATOM 585 O O . PRO A 1 81 ? -0.672 11.350 -3.652 1.00 96.25 81 PRO A O 1
ATOM 588 N N . VAL A 1 82 ? -1.569 9.981 -2.108 1.00 96.56 82 VAL A N 1
ATOM 589 C CA . VAL A 1 82 ? -1.005 8.749 -2.663 1.00 96.56 82 VAL A CA 1
ATOM 590 C C . VAL A 1 82 ? -2.110 7.919 -3.299 1.00 96.56 82 VAL A C 1
ATOM 592 O O . VAL A 1 82 ? -2.976 7.359 -2.630 1.00 96.56 82 VAL A O 1
ATOM 595 N N . VAL A 1 83 ? -2.076 7.821 -4.628 1.00 95.88 83 VAL A N 1
ATOM 596 C CA . VAL A 1 83 ? -3.048 7.035 -5.393 1.00 95.88 83 VAL A CA 1
ATOM 597 C C . VAL A 1 83 ? -2.520 5.621 -5.593 1.00 95.88 83 VAL A C 1
ATOM 599 O O . VAL A 1 83 ? -1.490 5.403 -6.227 1.00 95.88 83 VAL A O 1
ATOM 602 N N . THR A 1 84 ? -3.264 4.648 -5.077 1.00 94.25 84 THR A N 1
ATOM 603 C CA . THR A 1 84 ? -2.928 3.223 -5.141 1.00 94.25 84 THR A CA 1
ATOM 604 C C . THR A 1 84 ? -4.005 2.421 -5.867 1.00 94.25 84 THR A C 1
ATOM 606 O O . THR A 1 84 ? -5.120 2.890 -6.133 1.00 94.25 84 THR A O 1
ATOM 609 N N . ARG A 1 85 ? -3.671 1.174 -6.206 1.00 91.69 85 ARG A N 1
ATOM 610 C CA . ARG A 1 85 ? -4.626 0.203 -6.758 1.00 91.69 85 ARG A CA 1
ATOM 611 C C . ARG A 1 85 ? -5.137 -0.697 -5.637 1.00 91.69 85 ARG A C 1
ATOM 613 O O . ARG A 1 85 ? -4.378 -1.006 -4.730 1.00 91.69 85 ARG A O 1
ATOM 620 N N . VAL A 1 86 ? -6.388 -1.145 -5.719 1.00 91.75 86 VAL A N 1
ATOM 621 C CA . VAL A 1 86 ? -6.920 -2.196 -4.835 1.00 91.75 86 VAL A CA 1
ATOM 622 C C . VAL A 1 86 ? -7.160 -3.453 -5.657 1.00 91.75 86 VAL A C 1
ATOM 624 O O . VAL A 1 86 ? -7.714 -3.378 -6.755 1.00 91.75 86 VAL A O 1
ATOM 627 N N . ARG A 1 87 ? -6.714 -4.604 -5.151 1.00 89.19 87 ARG A N 1
ATOM 628 C CA . ARG A 1 87 ? -6.937 -5.917 -5.769 1.00 89.19 87 ARG A CA 1
ATOM 629 C C . ARG A 1 87 ? -7.007 -6.983 -4.684 1.00 89.19 87 ARG A C 1
ATOM 631 O O . ARG A 1 87 ? -6.133 -7.013 -3.830 1.00 89.19 87 ARG A O 1
ATOM 638 N N . HIS A 1 88 ? -7.998 -7.872 -4.760 1.00 87.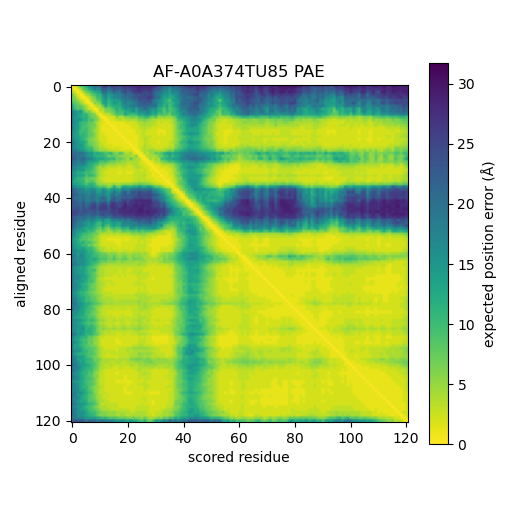88 88 HIS A N 1
ATOM 639 C CA . HIS A 1 88 ? -8.202 -8.947 -3.776 1.00 87.88 88 HIS A CA 1
ATOM 640 C C . HIS A 1 88 ? -8.195 -8.442 -2.322 1.00 87.88 88 HIS A C 1
ATOM 642 O O . HIS A 1 88 ? -7.572 -9.061 -1.470 1.00 87.88 88 HIS A O 1
ATOM 648 N N . ASP A 1 89 ? -8.861 -7.308 -2.075 1.00 90.56 89 ASP A N 1
ATOM 649 C CA . ASP A 1 89 ? -8.927 -6.649 -0.762 1.00 90.56 89 ASP A CA 1
ATOM 650 C C . ASP A 1 89 ? -7.557 -6.226 -0.192 1.00 90.56 89 ASP A C 1
ATOM 652 O O . ASP A 1 89 ? -7.308 -6.236 1.008 1.00 90.56 89 ASP A O 1
ATOM 656 N N . GLN A 1 90 ? -6.635 -5.841 -1.078 1.00 92.62 90 GLN A N 1
ATOM 657 C CA . GLN A 1 90 ? -5.308 -5.346 -0.710 1.00 92.62 90 GLN A CA 1
ATOM 658 C C . GLN A 1 90 ? -5.013 -4.051 -1.445 1.00 92.62 90 GLN A C 1
ATOM 660 O O . GLN A 1 90 ? -5.300 -3.931 -2.641 1.00 92.62 90 GLN A O 1
ATOM 665 N N . VAL A 1 91 ? -4.383 -3.107 -0.753 1.00 95.44 91 VAL A N 1
ATOM 666 C CA . VAL A 1 91 ? -3.856 -1.882 -1.357 1.00 95.44 91 VAL A CA 1
ATOM 667 C C . VAL A 1 91 ? -2.466 -2.159 -1.919 1.00 95.44 91 VAL A C 1
ATOM 669 O O . VAL A 1 91 ? -1.589 -2.633 -1.209 1.00 95.44 91 VAL A O 1
ATOM 672 N N . LEU A 1 92 ? -2.246 -1.856 -3.195 1.00 94.00 92 LEU A N 1
ATOM 673 C CA . LEU A 1 92 ? -1.006 -2.133 -3.913 1.00 94.00 92 LEU A CA 1
ATOM 674 C C . LEU A 1 92 ? -0.248 -0.839 -4.217 1.00 94.00 92 LEU A C 1
ATOM 676 O O . LEU A 1 92 ? -0.713 -0.006 -5.004 1.00 94.00 92 LEU A O 1
ATOM 680 N N . PHE A 1 93 ? 0.953 -0.724 -3.653 1.00 94.19 93 PHE A N 1
ATOM 681 C CA . PHE A 1 93 ? 1.939 0.287 -4.026 1.00 94.19 93 PHE A CA 1
ATOM 682 C C . PHE A 1 93 ? 2.798 -0.252 -5.164 1.00 94.19 93 PHE A C 1
ATOM 684 O O . PHE A 1 93 ? 3.595 -1.171 -4.967 1.00 94.19 93 PHE A O 1
ATOM 691 N N . ASP A 1 94 ? 2.622 0.300 -6.361 1.00 91.31 94 ASP A N 1
ATOM 692 C CA . ASP A 1 94 ? 3.358 -0.124 -7.548 1.00 91.31 94 ASP A CA 1
ATOM 693 C C . ASP A 1 94 ? 4.708 0.591 -7.623 1.00 91.31 94 ASP A C 1
ATOM 695 O O . ASP A 1 94 ? 4.783 1.788 -7.892 1.00 91.31 94 ASP A O 1
ATOM 699 N N . VAL A 1 95 ? 5.800 -0.136 -7.385 1.00 88.50 95 VAL A N 1
ATOM 700 C CA . VAL A 1 95 ? 7.123 0.495 -7.251 1.00 88.50 95 VAL A CA 1
ATOM 701 C C . VAL A 1 95 ? 7.628 1.090 -8.562 1.00 88.50 95 VAL A C 1
ATOM 703 O O . VAL A 1 95 ? 8.534 1.918 -8.536 1.00 88.50 95 VAL A O 1
ATOM 706 N N . ARG A 1 96 ? 7.039 0.715 -9.711 1.00 87.19 96 ARG A N 1
ATOM 707 C CA . ARG A 1 96 ? 7.420 1.280 -11.016 1.00 87.19 96 ARG A CA 1
ATOM 708 C C . ARG A 1 96 ? 7.092 2.767 -11.143 1.00 87.19 96 ARG A C 1
ATOM 710 O O . ARG A 1 96 ? 7.661 3.429 -12.003 1.00 87.19 96 ARG A O 1
ATOM 717 N N . THR A 1 97 ? 6.189 3.285 -10.307 1.00 88.44 97 THR A N 1
ATOM 718 C CA . THR A 1 97 ? 5.814 4.707 -10.292 1.00 88.44 97 THR A CA 1
ATOM 719 C C . THR A 1 97 ? 6.552 5.511 -9.221 1.00 88.44 97 THR A C 1
ATOM 721 O O . THR A 1 97 ? 6.362 6.720 -9.144 1.00 88.44 97 THR A O 1
ATOM 724 N N . LEU A 1 98 ? 7.386 4.867 -8.398 1.00 90.00 98 LEU A N 1
ATOM 725 C CA . LEU A 1 98 ? 8.136 5.501 -7.311 1.00 90.00 98 LEU A CA 1
ATOM 726 C C . LEU A 1 98 ? 9.588 5.688 -7.758 1.00 90.00 98 LEU A C 1
ATOM 728 O O . LEU A 1 98 ? 10.431 4.806 -7.596 1.00 90.00 98 LEU A O 1
ATOM 732 N N . LEU A 1 99 ? 9.854 6.822 -8.404 1.00 87.06 99 LEU A N 1
ATOM 733 C CA . LEU A 1 99 ? 11.100 7.056 -9.140 1.00 87.06 99 LEU A CA 1
ATOM 734 C C . LEU A 1 99 ? 12.241 7.546 -8.241 1.00 87.06 99 LEU A C 1
ATOM 736 O O . LEU A 1 99 ? 13.410 7.412 -8.604 1.00 87.06 99 LEU A O 1
ATOM 740 N N . ARG A 1 100 ? 11.918 8.125 -7.081 1.00 89.69 100 ARG A N 1
ATOM 741 C CA . ARG A 1 100 ? 12.876 8.721 -6.141 1.00 89.69 100 ARG A CA 1
ATOM 742 C C . ARG A 1 100 ? 12.763 8.050 -4.776 1.00 89.69 100 ARG A C 1
ATOM 744 O O . ARG A 1 100 ? 11.673 7.672 -4.358 1.00 89.69 100 ARG A O 1
ATOM 751 N N . ASP A 1 101 ? 13.869 7.985 -4.030 1.00 86.75 101 ASP A N 1
ATOM 752 C CA . ASP A 1 101 ? 13.849 7.486 -2.642 1.00 86.75 101 ASP A CA 1
ATOM 753 C C . ASP A 1 101 ? 12.879 8.315 -1.764 1.00 86.75 101 ASP A C 1
ATOM 755 O O . ASP A 1 101 ? 12.198 7.750 -0.911 1.00 86.75 101 ASP A O 1
ATOM 759 N N . THR A 1 102 ? 12.717 9.616 -2.051 1.00 91.12 102 THR A N 1
ATOM 760 C CA . THR A 1 102 ? 11.734 10.493 -1.386 1.00 91.12 102 THR A CA 1
ATOM 761 C C . THR A 1 102 ? 10.286 10.058 -1.602 1.00 91.12 102 THR A C 1
ATOM 763 O O . THR A 1 102 ? 9.450 10.289 -0.735 1.00 91.12 102 THR A O 1
ATOM 766 N N . ASP A 1 103 ? 9.970 9.420 -2.735 1.00 93.81 103 ASP A N 1
ATOM 767 C CA . ASP A 1 103 ? 8.620 8.910 -2.994 1.00 93.81 103 ASP A CA 1
ATOM 768 C C . ASP A 1 103 ? 8.319 7.710 -2.072 1.00 93.81 103 ASP A C 1
ATOM 770 O O . ASP A 1 103 ? 7.177 7.508 -1.663 1.00 93.81 103 ASP A O 1
ATOM 774 N N . LEU A 1 104 ? 9.348 6.937 -1.690 1.00 92.88 104 LEU A N 1
ATOM 775 C CA . LEU A 1 104 ? 9.215 5.817 -0.752 1.00 92.88 104 LEU A CA 1
ATOM 776 C C . LEU A 1 104 ? 8.968 6.304 0.679 1.00 92.88 104 LEU A C 1
ATOM 778 O O . LEU A 1 104 ? 8.134 5.734 1.380 1.00 92.88 104 LEU A O 1
ATOM 782 N N . ASP A 1 105 ? 9.688 7.347 1.101 1.00 93.06 105 ASP A N 1
ATOM 783 C CA . ASP A 1 105 ? 9.474 8.014 2.392 1.00 93.06 105 ASP A CA 1
ATOM 784 C C . ASP A 1 105 ? 8.060 8.585 2.496 1.00 93.06 105 ASP A C 1
ATOM 786 O O . ASP A 1 105 ? 7.364 8.370 3.485 1.00 93.06 105 ASP A O 1
ATOM 790 N N . LEU A 1 106 ? 7.606 9.238 1.427 1.00 95.12 106 LEU A N 1
ATOM 791 C CA . LEU A 1 106 ? 6.263 9.793 1.339 1.00 95.12 106 LEU A CA 1
ATOM 792 C C . LEU A 1 106 ? 5.190 8.706 1.447 1.00 95.12 106 LEU A C 1
ATOM 794 O O . LEU A 1 106 ? 4.239 8.870 2.205 1.00 95.12 106 LEU A O 1
ATOM 798 N N . CYS A 1 107 ? 5.356 7.577 0.751 1.00 95.38 107 CYS A N 1
ATOM 799 C CA . CYS A 1 107 ? 4.426 6.450 0.858 1.00 95.38 107 CYS A CA 1
ATOM 800 C C . CYS A 1 107 ? 4.353 5.883 2.282 1.00 95.38 107 CYS A C 1
ATOM 802 O O . CYS A 1 107 ? 3.270 5.506 2.726 1.00 95.38 107 CYS A O 1
ATOM 804 N N . ALA A 1 108 ? 5.481 5.826 2.995 1.00 94.12 108 ALA A N 1
ATOM 805 C CA . ALA A 1 108 ? 5.517 5.344 4.373 1.00 94.12 108 ALA A CA 1
ATOM 806 C C . ALA A 1 108 ? 4.790 6.289 5.333 1.00 94.12 108 ALA A C 1
ATOM 808 O O . ALA A 1 108 ? 3.932 5.836 6.089 1.00 94.12 108 ALA A O 1
ATOM 809 N N . SER A 1 109 ? 5.058 7.594 5.253 1.00 94.94 109 SER A N 1
ATOM 810 C CA . SER A 1 109 ? 4.342 8.592 6.056 1.00 94.94 109 SER A CA 1
ATOM 811 C C . SER A 1 109 ? 2.843 8.598 5.742 1.00 94.94 109 SER A C 1
ATOM 813 O O . SER A 1 109 ? 2.021 8.521 6.651 1.00 94.94 109 SER A O 1
ATOM 815 N N . ALA A 1 110 ? 2.482 8.574 4.455 1.00 96.44 110 ALA A N 1
ATOM 816 C CA . ALA A 1 110 ? 1.090 8.533 4.016 1.00 96.44 110 ALA A CA 1
ATOM 817 C C . ALA A 1 110 ? 0.344 7.294 4.526 1.00 96.44 110 ALA A C 1
ATOM 819 O O . ALA A 1 110 ? -0.833 7.389 4.874 1.00 96.44 110 ALA A O 1
ATOM 820 N N . LEU A 1 111 ? 1.010 6.135 4.596 1.00 95.94 111 LEU A N 1
ATOM 821 C CA . LEU A 1 111 ? 0.406 4.924 5.144 1.00 95.94 111 LEU A CA 1
ATOM 822 C C . LEU A 1 111 ? 0.036 5.097 6.622 1.00 95.94 111 LEU A C 1
ATOM 824 O O . LEU A 1 111 ? -1.057 4.694 7.014 1.00 95.94 111 LEU A O 1
ATOM 828 N N . VAL A 1 112 ? 0.904 5.719 7.424 1.00 95.12 112 VAL A N 1
ATOM 829 C CA . VAL A 1 112 ? 0.637 5.969 8.851 1.00 95.12 112 VAL A CA 1
ATOM 830 C C . VAL A 1 112 ? -0.597 6.846 9.026 1.00 95.12 112 VAL A C 1
ATOM 832 O O . VAL A 1 112 ? -1.495 6.503 9.801 1.00 95.12 112 VAL A O 1
ATOM 835 N N . ASP A 1 113 ? -0.666 7.956 8.294 1.00 95.44 113 ASP A N 1
ATOM 836 C CA . ASP A 1 113 ? -1.793 8.886 8.378 1.00 95.44 113 ASP A CA 1
ATOM 837 C C . ASP A 1 113 ? -3.093 8.218 7.922 1.00 95.44 113 ASP A C 1
ATOM 839 O O . ASP A 1 113 ? -4.120 8.303 8.604 1.00 95.44 113 ASP A O 1
ATOM 843 N N . ALA A 1 114 ? -3.025 7.458 6.827 1.00 95.94 114 ALA A N 1
ATOM 844 C CA . ALA A 1 114 ? -4.168 6.752 6.274 1.00 95.94 114 ALA A CA 1
ATOM 845 C C . ALA A 1 114 ? -4.692 5.639 7.194 1.00 95.94 114 ALA A C 1
ATOM 847 O O . ALA A 1 114 ? -5.904 5.521 7.371 1.00 95.94 114 ALA A O 1
ATOM 848 N N . VAL A 1 115 ? -3.810 4.849 7.817 1.00 94.56 115 VAL A N 1
ATOM 849 C CA . VAL A 1 115 ? -4.197 3.815 8.795 1.00 94.56 115 VAL A CA 1
ATOM 850 C C . VAL A 1 115 ? -4.839 4.464 10.017 1.00 94.56 115 VAL A C 1
ATOM 852 O O . VAL A 1 115 ? -5.928 4.066 10.428 1.00 94.56 115 VAL A O 1
ATOM 855 N N . ARG A 1 116 ? -4.217 5.514 10.567 1.00 93.50 116 ARG A N 1
ATOM 856 C CA . ARG A 1 116 ? -4.756 6.239 11.725 1.00 93.50 116 ARG A CA 1
ATOM 857 C C . ARG A 1 116 ? -6.139 6.815 11.448 1.00 93.50 116 ARG A C 1
ATOM 859 O O . ARG A 1 116 ? -6.995 6.762 12.323 1.00 93.50 116 ARG A O 1
ATOM 866 N N . ALA A 1 117 ? -6.354 7.391 10.271 1.00 93.38 117 ALA A N 1
ATOM 867 C CA . ALA A 1 117 ? -7.652 7.930 9.888 1.00 93.38 117 ALA A CA 1
ATOM 868 C C . ALA A 1 117 ? -8.681 6.842 9.589 1.00 93.38 117 ALA A C 1
ATOM 870 O O . ALA A 1 117 ? -9.832 6.966 10.002 1.00 93.38 117 ALA A O 1
ATOM 871 N N . GLY A 1 118 ? -8.267 5.778 8.903 1.00 89.88 118 GLY A N 1
ATOM 872 C CA . GLY A 1 118 ? -9.127 4.654 8.560 1.00 89.88 118 GLY A CA 1
ATOM 873 C C . GLY A 1 118 ? -9.662 3.918 9.788 1.00 89.88 118 GLY A C 1
ATOM 874 O O . GLY A 1 118 ? -10.825 3.550 9.787 1.00 89.88 118 GLY A O 1
ATOM 875 N N . LEU A 1 119 ? -8.864 3.792 10.853 1.00 88.81 119 LEU A N 1
ATOM 876 C CA . LEU A 1 119 ? -9.286 3.178 12.122 1.00 88.81 119 LEU A CA 1
ATOM 877 C C . LEU A 1 119 ? -10.225 4.055 12.971 1.00 88.81 119 LEU A C 1
ATOM 879 O O . LEU A 1 119 ? -10.788 3.572 13.950 1.00 88.81 119 LEU A O 1
ATOM 883 N N . ARG A 1 120 ? -10.361 5.350 12.654 1.00 84.50 120 ARG A N 1
ATOM 884 C CA . ARG A 1 120 ? -11.266 6.277 13.361 1.00 84.50 120 ARG A CA 1
ATOM 885 C C . ARG A 1 120 ? -12.657 6.369 12.729 1.00 84.50 120 ARG A C 1
ATOM 887 O O . ARG A 1 120 ? -13.509 7.054 13.292 1.00 84.50 120 ARG A O 1
ATOM 894 N N . ARG A 1 121 ? -12.852 5.785 11.547 1.00 67.81 121 ARG A N 1
ATOM 895 C CA . ARG A 1 121 ? -14.092 5.860 10.765 1.00 67.81 121 ARG A CA 1
ATOM 896 C C . ARG A 1 121 ? -14.905 4.585 10.937 1.00 67.81 121 ARG A C 1
ATOM 898 O O . ARG A 1 121 ? -16.146 4.718 10.939 1.00 67.81 121 ARG A O 1
#

Secondary structure (DSSP, 8-state):
--PPPPPHHHHHHHHHHHHHHHHTT-TTTEEEEEEEEPPP--SSS----PPPEEEEEEEESSSSS-HHHHHHHHHHSSSS----EEETTEEEEEGGG--SHHHHHHHHHHHHHHHHHHTT-

Foldseek 3Di:
DDDDDDDPVLVVLQVLLQVLLVVLVCVVFWDKDKDWPFDDDDDDDDPPGDPTFIWIKIAGDPPLAWLVQLQVQQQPFDPHRDHFDADPRITTDTSVPVPDSVSSNSSNVSSNRSSVVRNVD

Mean predicted aligned error: 7.79 Å

Nearest PDB structures (foldseek):
  3w1h-assembly1_A  TM=7.444E-01  e=5.065E-06  Aquifex aeolicus VF5
  8uzw-assembly1_B  TM=7.541E-01  e=2.631E-03  Escherichia coli K-12
  8uzw-assembly1_D  TM=6.707E-01  e=5.452E-03  Escherichia coli K-12
  4k7r-assembly1_A  TM=2.788E-01  e=2.091E+00  Escherichia coli K-12
  5iuy-assembly1_A  TM=2.625E-01  e=4.891E+00  Pseudomonas aeruginosa PAO1

Solvent-accessible surface area (backbone atoms only — not comparable to full-atom values): 7091 Å² total; per-residue (Å²): 138,81,81,75,86,73,58,71,68,61,46,50,57,43,52,50,40,51,51,46,45,58,74,53,70,47,66,92,55,31,44,79,45,82,42,77,50,67,78,80,81,76,9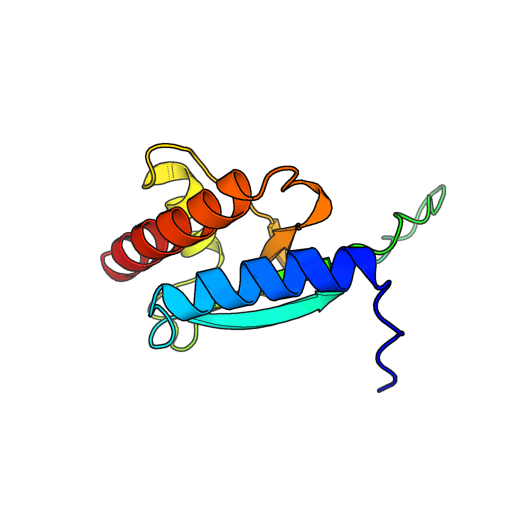0,74,84,80,88,73,78,72,76,83,41,46,19,42,32,40,31,50,70,78,74,69,39,47,33,68,48,35,48,51,21,20,47,70,60,28,98,66,60,45,89,66,49,77,57,95,67,18,31,32,47,54,48,88,78,48,87,46,74,65,48,41,54,48,52,24,55,24,47,49,44,6,50,59,52,29,66,75,109